Protein AF-A0A958U642-F1 (afdb_monomer)

Foldseek 3Di:
DVCVVVVVVVVVVPPDPDDQAEFDADPVVLGHAAAEAEPEEAEGAAEHEYEFRDPDPVRRARYEAYDPYDYHYHPPPHDYYYDHHYHYDDDDVPDDPPDDDDDDDPPDPD

Radius of gyration: 19.7 Å; Cα contacts (8 Å, |Δi|>4): 179; chains: 1; bounding box: 46×36×69 Å

Secondary structure (DSSP, 8-state):
-TTHHHHHHHHHTT-----SEEE--BTTTTB---EEEESSEEEESS-EEE----S-GGG--SEEEETT-EEEE-SS----EES--EEEPP--TT--TT------------

Solvent-accessible surface area (backbone atoms only — not comparable to full-atom values): 6834 Å² total; per-residue (Å²): 116,88,62,53,62,58,54,52,52,59,60,66,68,63,73,75,87,81,50,74,40,75,40,53,42,41,80,88,77,67,39,66,36,65,47,80,38,64,68,39,78,46,77,35,66,47,22,46,32,26,30,46,25,79,73,46,88,93,51,28,37,22,34,36,25,28,69,84,24,45,82,46,69,43,91,56,96,48,78,63,50,75,70,35,38,77,41,73,60,80,86,65,90,88,63,61,99,81,61,83,84,87,83,71,79,86,77,77,72,132

Structure (mmCIF, N/CA/C/O backbone):
data_AF-A0A958U642-F1
#
_entry.id   AF-A0A958U642-F1
#
loop_
_atom_site.grou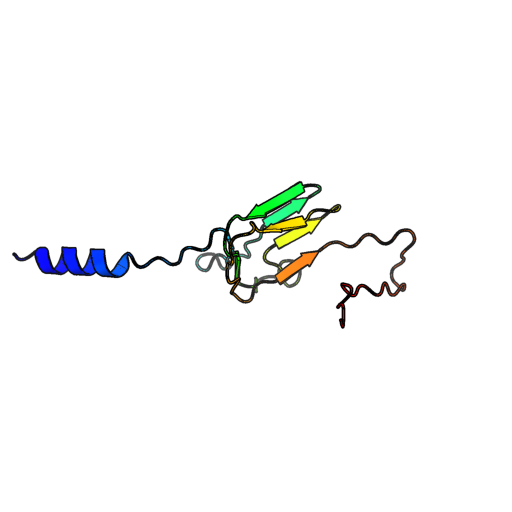p_PDB
_atom_site.id
_atom_site.type_symbol
_atom_site.label_atom_id
_atom_site.label_alt_id
_atom_site.label_comp_id
_atom_site.label_asym_id
_atom_site.label_entity_id
_atom_site.label_seq_id
_atom_site.pdbx_PDB_ins_code
_atom_site.Cartn_x
_atom_site.Cartn_y
_atom_site.Cartn_z
_atom_site.occupancy
_atom_site.B_iso_or_equiv
_atom_site.auth_seq_id
_atom_site.auth_comp_id
_atom_site.auth_asym_id
_atom_site.auth_atom_id
_atom_site.pdbx_PDB_model_num
ATOM 1 N N . MET A 1 1 ? 1.184 20.667 44.203 1.00 59.88 1 MET A N 1
ATOM 2 C CA . MET A 1 1 ? 0.413 21.236 43.069 1.00 59.88 1 MET A CA 1
ATOM 3 C C . MET A 1 1 ? 1.254 21.576 41.833 1.00 59.88 1 MET A C 1
ATOM 5 O O . MET A 1 1 ? 0.686 21.690 40.759 1.00 59.88 1 MET A O 1
ATOM 9 N N . LYS A 1 2 ? 2.589 21.697 41.928 1.00 65.50 2 LYS A N 1
ATOM 10 C CA . LYS A 1 2 ? 3.450 22.130 40.808 1.00 65.50 2 LYS A CA 1
ATOM 11 C C . LYS A 1 2 ? 3.453 21.185 39.589 1.00 65.50 2 LYS A C 1
ATOM 13 O O . LYS A 1 2 ? 3.607 21.646 38.469 1.00 65.50 2 LYS A O 1
ATOM 18 N N . ASN A 1 3 ? 3.187 19.895 39.802 1.00 78.94 3 ASN A N 1
ATOM 19 C CA . ASN A 1 3 ? 3.169 18.882 38.736 1.00 78.94 3 ASN A CA 1
ATOM 20 C C . ASN A 1 3 ? 1.752 18.584 38.215 1.00 78.94 3 ASN A C 1
ATOM 22 O O . ASN A 1 3 ? 1.595 17.791 37.294 1.00 78.94 3 ASN A O 1
ATOM 26 N N . LEU A 1 4 ? 0.720 19.204 38.801 1.00 83.94 4 LEU A N 1
ATOM 27 C CA . LEU A 1 4 ? -0.674 18.935 38.438 1.00 83.94 4 LEU A CA 1
ATOM 28 C C . LEU A 1 4 ? -0.993 19.473 37.037 1.00 83.94 4 LEU A C 1
ATOM 30 O O . LEU A 1 4 ? -1.674 18.813 36.263 1.00 83.94 4 LEU A O 1
ATOM 34 N N . LEU A 1 5 ? -0.434 20.638 36.696 1.00 82.31 5 LEU A N 1
ATOM 35 C CA . LEU A 1 5 ? -0.572 21.231 35.368 1.00 82.31 5 LEU A CA 1
ATOM 36 C C . LEU A 1 5 ? 0.105 20.367 34.294 1.00 82.31 5 LEU A C 1
ATOM 38 O O . LEU A 1 5 ? -0.476 20.133 33.242 1.00 82.31 5 LEU A O 1
ATOM 42 N N . LEU A 1 6 ? 1.298 19.836 34.587 1.00 81.81 6 LEU A N 1
ATOM 43 C CA . LEU A 1 6 ? 2.020 18.944 33.678 1.00 81.81 6 LEU A CA 1
ATOM 44 C C . LEU A 1 6 ? 1.242 17.642 33.430 1.00 81.81 6 LEU A C 1
ATOM 46 O O . LEU A 1 6 ? 1.142 17.204 32.290 1.00 81.81 6 LEU A O 1
ATOM 50 N N . LEU A 1 7 ? 0.634 17.077 34.478 1.00 82.25 7 LEU A N 1
ATOM 51 C CA . LEU A 1 7 ? -0.189 15.868 34.396 1.00 82.25 7 LEU A CA 1
ATOM 52 C C . LEU A 1 7 ? -1.462 16.069 33.552 1.00 82.25 7 LEU A C 1
ATOM 54 O O . LEU A 1 7 ? -1.844 15.185 32.786 1.00 82.25 7 LEU A O 1
ATOM 58 N N . LEU A 1 8 ? -2.110 17.233 33.664 1.00 80.31 8 LEU A N 1
ATOM 59 C CA . LEU A 1 8 ? -3.275 17.588 32.843 1.00 80.31 8 LEU A CA 1
ATOM 60 C C . LEU A 1 8 ? -2.903 17.766 31.367 1.00 80.31 8 LEU A C 1
ATOM 62 O O . LEU A 1 8 ? -3.634 17.320 30.487 1.00 80.31 8 LEU A O 1
ATOM 66 N N . ILE A 1 9 ? -1.748 18.378 31.101 1.00 77.38 9 ILE A N 1
ATOM 67 C CA . ILE A 1 9 ? -1.238 18.584 29.745 1.00 77.38 9 ILE A CA 1
ATOM 68 C C . ILE A 1 9 ? -0.932 17.236 29.076 1.00 77.38 9 ILE A C 1
ATOM 70 O O . ILE A 1 9 ? -1.332 17.027 27.935 1.00 77.38 9 ILE A O 1
ATOM 74 N N . THR A 1 10 ? -0.308 16.282 29.775 1.00 73.00 10 THR A N 1
ATOM 75 C CA . THR A 1 10 ? -0.044 14.948 29.205 1.00 73.00 10 THR A CA 1
ATOM 76 C C . THR A 1 10 ? -1.321 14.145 28.946 1.00 73.00 10 THR A C 1
ATOM 78 O O . THR A 1 10 ? -1.376 13.405 27.970 1.00 73.00 10 THR A O 1
ATOM 81 N N . PHE A 1 11 ? -2.367 14.317 29.764 1.00 69.56 11 PHE A N 1
ATOM 82 C CA . PHE A 1 11 ? -3.680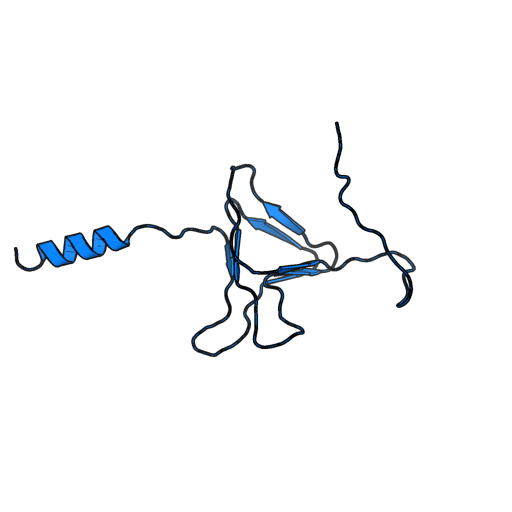 13.701 29.524 1.00 69.56 11 PHE A CA 1
ATOM 83 C C . PHE A 1 11 ? -4.413 14.306 28.314 1.00 69.56 11 PHE A C 1
ATOM 85 O O . PHE A 1 11 ? -5.122 13.592 27.611 1.00 69.56 11 PHE A O 1
ATOM 92 N N . ALA A 1 12 ? -4.223 15.599 28.031 1.00 67.81 12 ALA A N 1
ATOM 93 C CA . ALA A 1 12 ? -4.852 16.273 26.892 1.00 67.81 12 ALA A CA 1
ATOM 94 C C . ALA A 1 12 ? -4.260 15.858 25.526 1.00 67.81 12 ALA A C 1
ATOM 96 O O . ALA A 1 12 ? -4.975 15.863 24.523 1.00 67.81 12 ALA A O 1
ATOM 97 N N . TYR A 1 13 ? -2.987 15.442 25.480 1.00 60.41 13 TYR A N 1
ATOM 98 C CA . TYR A 1 13 ? -2.337 14.916 24.268 1.00 60.41 13 TYR A CA 1
ATOM 99 C C . TYR A 1 13 ? -2.652 13.439 23.976 1.00 60.41 13 TYR A C 1
ATOM 101 O O . TYR A 1 13 ? -2.215 12.919 22.954 1.00 60.41 13 TYR A O 1
ATOM 109 N N . ALA A 1 14 ? -3.434 12.759 24.821 1.00 58.50 14 ALA A N 1
ATOM 110 C CA . ALA A 1 14 ? -3.822 11.361 24.607 1.00 58.50 14 ALA A CA 1
ATOM 111 C C . ALA A 1 14 ? -4.892 11.169 23.507 1.00 58.50 14 ALA A C 1
ATOM 113 O O . ALA A 1 14 ? -5.337 10.048 23.257 1.00 58.50 14 ALA A O 1
ATOM 114 N N . ASN A 1 15 ? -5.306 12.240 22.822 1.00 54.25 15 ASN A N 1
ATOM 115 C CA . ASN A 1 15 ? -6.250 12.181 21.707 1.00 54.25 15 ASN A CA 1
ATOM 116 C C . ASN A 1 15 ? -5.573 11.642 20.427 1.00 54.25 15 ASN A C 1
ATOM 118 O O . ASN A 1 15 ? -5.266 12.375 19.497 1.00 54.25 15 ASN A O 1
ATOM 122 N N . SER A 1 16 ? -5.290 10.339 20.446 1.00 58.41 16 SER A N 1
ATOM 123 C CA . SER A 1 16 ? -5.795 9.338 19.499 1.00 58.41 16 SER A CA 1
ATOM 124 C C . SER A 1 16 ? -5.865 9.752 18.023 1.00 58.41 16 SER A C 1
ATOM 126 O O . SER A 1 16 ? -6.925 10.109 17.514 1.00 58.41 16 SER A O 1
ATOM 128 N N . LEU A 1 17 ? -4.754 9.585 17.307 1.00 55.66 17 LEU A N 1
ATOM 129 C CA . LEU A 1 17 ? -4.792 9.259 15.881 1.00 55.66 17 LEU A CA 1
ATOM 130 C C . LEU A 1 17 ? -4.634 7.741 15.774 1.00 55.66 17 LEU A C 1
ATOM 132 O O . LEU A 1 17 ? -3.517 7.229 15.731 1.00 55.66 17 LEU A O 1
ATOM 136 N N . HIS A 1 18 ? -5.749 7.018 15.822 1.00 65.19 18 HIS A N 1
ATOM 137 C CA . HIS A 1 18 ? -5.747 5.579 15.597 1.00 65.19 18 HIS A CA 1
ATOM 138 C C . HIS A 1 18 ? -6.254 5.321 14.191 1.00 65.19 18 HIS A C 1
ATOM 140 O O . HIS A 1 18 ? -7.441 5.474 13.941 1.00 65.19 18 HIS A O 1
ATOM 146 N N . ALA A 1 19 ? -5.325 4.950 13.314 1.00 64.62 19 ALA A N 1
ATOM 147 C CA . ALA A 1 19 ? -5.636 4.121 12.167 1.00 64.62 19 ALA A CA 1
ATOM 148 C C . ALA A 1 19 ? -5.238 2.688 12.513 1.00 64.62 19 ALA A C 1
ATOM 150 O O . ALA A 1 19 ? -4.166 2.476 13.093 1.00 64.62 19 ALA A O 1
ATOM 151 N N . GLN A 1 20 ? -6.067 1.702 12.164 1.00 83.56 20 GLN A N 1
ATOM 152 C CA . GLN A 1 20 ? -5.691 0.293 12.340 1.00 83.56 20 GLN A CA 1
ATOM 153 C C . GLN A 1 20 ? -4.508 -0.075 11.433 1.00 83.56 20 GLN A C 1
ATOM 155 O O . GLN A 1 20 ? -3.700 -0.930 11.797 1.00 83.56 20 GLN A O 1
ATOM 160 N N . LEU A 1 21 ? -4.376 0.601 10.285 1.00 93.12 21 LEU A N 1
ATOM 161 C CA . LEU A 1 21 ? -3.205 0.519 9.420 1.00 93.12 21 LEU A CA 1
ATOM 162 C C . LEU A 1 21 ? -2.705 1.917 9.033 1.00 93.12 21 LEU A C 1
ATOM 164 O O . LEU A 1 21 ? -3.402 2.654 8.338 1.00 93.12 21 LEU A O 1
ATOM 168 N N . TYR A 1 22 ? -1.470 2.246 9.424 1.00 94.50 22 TYR A N 1
ATOM 169 C CA . TYR A 1 22 ? -0.782 3.474 9.020 1.00 94.50 22 TYR A CA 1
ATOM 170 C C . TYR A 1 22 ? 0.555 3.170 8.340 1.00 94.50 22 TYR A C 1
ATOM 172 O O . TYR A 1 22 ? 1.401 2.485 8.916 1.00 94.50 22 TYR A O 1
ATOM 180 N N . VAL A 1 23 ? 0.763 3.699 7.131 1.00 95.44 23 VAL A N 1
ATOM 181 C CA . VAL A 1 23 ? 2.028 3.560 6.388 1.00 95.44 23 VAL A CA 1
ATOM 182 C C . VAL A 1 23 ? 2.490 4.933 5.921 1.00 95.44 23 VAL A C 1
ATOM 184 O O . VAL A 1 23 ? 1.769 5.621 5.202 1.00 95.44 23 VAL A O 1
ATOM 187 N N . THR A 1 24 ? 3.706 5.322 6.303 1.00 95.31 24 THR A N 1
ATOM 188 C CA . THR A 1 24 ? 4.306 6.606 5.922 1.00 95.31 24 THR A CA 1
ATOM 189 C C . THR A 1 24 ? 5.793 6.461 5.606 1.00 95.31 24 THR A C 1
ATOM 191 O O . THR A 1 24 ? 6.464 5.650 6.258 1.00 95.31 24 THR A O 1
ATOM 194 N N . PRO A 1 25 ? 6.342 7.262 4.670 1.00 95.94 25 PRO A N 1
ATOM 195 C CA . PRO A 1 25 ? 7.782 7.342 4.459 1.00 95.94 25 PRO A CA 1
ATOM 196 C C . PRO A 1 25 ? 8.508 7.688 5.760 1.00 95.94 25 PRO A C 1
ATOM 198 O O . PRO A 1 25 ? 7.982 8.411 6.616 1.00 95.94 25 PRO A O 1
ATOM 201 N N . ASN A 1 26 ? 9.733 7.194 5.908 1.00 92.88 26 ASN A N 1
ATOM 202 C CA . ASN A 1 26 ? 10.563 7.534 7.050 1.00 92.88 26 ASN A CA 1
ATOM 203 C C . ASN A 1 26 ? 11.110 8.957 6.881 1.00 92.88 26 ASN A C 1
ATOM 205 O O . ASN A 1 26 ? 12.047 9.192 6.116 1.00 92.88 26 ASN A O 1
ATOM 209 N N . ALA A 1 27 ? 10.537 9.900 7.629 1.00 88.62 27 ALA A N 1
ATOM 210 C CA . ALA A 1 27 ? 10.929 11.306 7.582 1.00 88.62 27 ALA A CA 1
ATOM 211 C C . ALA A 1 27 ? 12.376 11.556 8.049 1.00 88.62 27 ALA A C 1
ATOM 213 O O . ALA A 1 27 ? 12.999 12.522 7.619 1.00 88.62 27 ALA A O 1
ATOM 214 N N . THR A 1 28 ? 12.928 10.694 8.907 1.00 91.50 28 THR A N 1
ATOM 215 C CA . THR A 1 28 ? 14.277 10.866 9.467 1.00 91.50 28 THR A CA 1
ATOM 216 C C . THR A 1 28 ? 15.352 10.450 8.474 1.00 91.50 28 THR A C 1
ATOM 218 O O . THR A 1 28 ? 16.359 11.136 8.324 1.00 91.50 28 THR A O 1
ATOM 221 N N . THR A 1 29 ? 15.154 9.319 7.797 1.00 92.31 29 THR A N 1
ATOM 222 C CA . THR A 1 29 ? 16.127 8.786 6.834 1.00 92.31 29 THR A CA 1
ATOM 223 C C . THR A 1 29 ? 15.814 9.173 5.393 1.00 92.31 29 THR A C 1
ATOM 225 O O . THR A 1 29 ? 16.607 8.856 4.514 1.00 92.31 29 THR A O 1
ATOM 228 N N . SER A 1 30 ? 14.692 9.864 5.144 1.00 88.88 30 SER A N 1
ATOM 229 C CA . SER A 1 30 ? 14.188 10.170 3.796 1.00 88.88 30 SER A CA 1
ATOM 230 C C . SER A 1 30 ? 14.133 8.916 2.921 1.00 88.88 30 SER A C 1
ATOM 232 O O . SER A 1 30 ? 14.609 8.898 1.791 1.00 88.88 30 SER A O 1
ATOM 234 N N . THR A 1 31 ? 13.599 7.833 3.489 1.00 95.44 31 THR A N 1
ATOM 235 C CA . THR A 1 31 ? 13.428 6.559 2.780 1.00 95.44 31 THR A CA 1
ATOM 236 C C . THR A 1 31 ? 11.956 6.225 2.639 1.00 95.44 31 THR A C 1
ATOM 238 O O . THR A 1 31 ? 11.134 6.573 3.491 1.00 95.44 31 THR A O 1
ATOM 241 N N . ASP A 1 32 ? 11.632 5.561 1.536 1.00 96.06 32 ASP A N 1
ATOM 242 C CA . ASP A 1 32 ? 10.287 5.075 1.279 1.00 96.06 32 ASP A CA 1
ATOM 243 C C . ASP A 1 32 ? 9.947 3.907 2.213 1.00 96.06 32 ASP A C 1
ATOM 245 O O . ASP A 1 32 ? 10.796 3.069 2.523 1.00 96.06 32 ASP A O 1
ATOM 249 N N . SER A 1 33 ? 8.684 3.840 2.625 1.00 96.31 33 SER A N 1
ATOM 250 C CA . SER A 1 33 ? 8.132 2.742 3.420 1.00 96.31 33 SER A CA 1
ATOM 251 C C . SER A 1 33 ? 6.888 2.211 2.728 1.00 96.31 33 SER A C 1
ATOM 253 O O . SER A 1 33 ? 6.011 2.982 2.335 1.00 96.31 33 SER A O 1
ATOM 255 N N . TYR A 1 34 ? 6.774 0.897 2.596 1.00 96.94 34 TYR A N 1
ATOM 256 C CA . TYR A 1 34 ? 5.621 0.273 1.959 1.00 96.94 34 TYR A CA 1
ATOM 257 C C . TYR A 1 34 ? 5.405 -1.148 2.467 1.00 96.94 34 TYR A C 1
ATOM 259 O O . TYR A 1 34 ? 6.322 -1.795 2.974 1.00 96.94 34 TYR A O 1
ATOM 267 N N . ILE A 1 35 ? 4.182 -1.641 2.299 1.00 97.56 35 ILE A N 1
ATOM 268 C CA . ILE A 1 35 ? 3.829 -3.040 2.538 1.00 97.56 35 ILE A CA 1
ATOM 269 C C . ILE A 1 35 ? 3.816 -3.762 1.197 1.00 97.56 35 ILE A C 1
ATOM 271 O O . ILE A 1 35 ? 3.206 -3.291 0.240 1.00 97.56 35 ILE A O 1
ATOM 275 N N . TYR A 1 36 ? 4.474 -4.913 1.130 1.00 97.31 36 TYR A N 1
ATOM 276 C CA . TYR A 1 36 ? 4.441 -5.790 -0.033 1.00 97.31 36 TYR A CA 1
ATOM 277 C C . TYR A 1 36 ? 3.711 -7.078 0.338 1.00 97.31 36 TYR A C 1
ATOM 279 O O . TYR A 1 36 ? 4.187 -7.851 1.168 1.00 97.31 36 TYR A O 1
ATOM 287 N N . VAL A 1 37 ? 2.545 -7.284 -0.263 1.00 97.62 37 VAL A N 1
ATOM 288 C CA . VAL A 1 37 ? 1.692 -8.457 -0.077 1.00 97.62 37 VAL A CA 1
ATOM 289 C C . VAL A 1 37 ? 1.765 -9.284 -1.351 1.00 97.62 37 VAL A C 1
ATOM 291 O O . VAL A 1 37 ? 1.614 -8.753 -2.453 1.00 97.62 37 VAL A O 1
ATOM 294 N N . ASN A 1 38 ? 2.037 -10.573 -1.205 1.00 96.62 38 ASN A N 1
ATOM 295 C CA . ASN A 1 38 ? 2.216 -11.492 -2.318 1.00 96.62 38 ASN A CA 1
ATOM 296 C C . ASN A 1 38 ? 1.495 -12.797 -2.007 1.00 96.62 38 ASN A C 1
ATOM 298 O O . ASN A 1 38 ? 1.820 -13.407 -0.991 1.00 96.62 38 ASN A O 1
ATOM 302 N N . ASP A 1 39 ? 0.553 -13.190 -2.869 1.00 96.19 39 ASP A N 1
ATOM 303 C CA . ASP A 1 39 ? -0.278 -14.389 -2.721 1.00 96.19 39 ASP A CA 1
ATOM 304 C C . ASP A 1 39 ? -0.917 -14.502 -1.327 1.00 96.19 39 ASP A C 1
ATOM 306 O O . ASP A 1 39 ? -0.946 -15.566 -0.714 1.00 96.19 39 ASP A O 1
ATOM 310 N N . GLN A 1 40 ? -1.343 -13.367 -0.756 1.00 96.38 40 GLN A N 1
ATOM 311 C CA . GLN A 1 40 ? -1.897 -13.291 0.597 1.00 96.38 40 GLN A CA 1
ATOM 312 C C . GLN A 1 40 ? -2.986 -12.217 0.712 1.00 96.38 40 GLN A C 1
ATOM 314 O O . GLN A 1 40 ? -3.053 -11.256 -0.057 1.00 96.38 40 GLN A O 1
ATOM 319 N N . LEU A 1 41 ? -3.823 -12.360 1.739 1.00 95.06 41 LEU A N 1
ATOM 320 C CA . LEU A 1 41 ? -4.822 -11.365 2.115 1.00 95.06 41 LEU A CA 1
ATOM 321 C C . LEU A 1 41 ? -4.267 -10.451 3.210 1.00 95.06 41 LEU A C 1
ATOM 323 O O . LEU A 1 41 ? -3.859 -10.915 4.274 1.00 95.06 41 LEU A O 1
ATOM 327 N N . LEU A 1 42 ? -4.301 -9.142 2.968 1.00 95.19 42 LEU A N 1
ATOM 328 C CA . LEU A 1 42 ? -4.080 -8.127 3.990 1.00 95.19 42 LEU A CA 1
ATOM 329 C C . LEU A 1 42 ? -5.435 -7.722 4.567 1.00 95.19 42 LEU A C 1
ATOM 331 O O . LEU A 1 42 ? -6.234 -7.082 3.889 1.00 95.19 42 LEU A O 1
ATOM 335 N N . PHE A 1 43 ? -5.696 -8.097 5.816 1.00 94.00 43 PHE A N 1
ATOM 336 C CA . PHE A 1 43 ? -6.937 -7.756 6.506 1.00 94.00 43 PHE A CA 1
ATOM 337 C C . PHE A 1 43 ? -6.730 -6.600 7.489 1.00 94.00 43 PHE A C 1
ATOM 339 O O . PHE A 1 43 ? -5.796 -6.627 8.294 1.00 94.00 43 PHE A O 1
ATOM 346 N N . VAL A 1 44 ? -7.613 -5.600 7.443 1.00 92.56 44 VAL A N 1
ATOM 347 C CA . VAL A 1 44 ? -7.603 -4.442 8.347 1.00 92.56 44 VAL A CA 1
ATOM 348 C C . VAL A 1 44 ? -9.000 -4.243 8.930 1.00 92.56 44 VAL A C 1
ATOM 350 O O . VAL A 1 44 ? -9.966 -4.062 8.201 1.00 92.56 44 VAL A O 1
ATOM 353 N N . GLU A 1 45 ? -9.121 -4.255 10.255 1.00 89.38 45 GLU A N 1
ATOM 354 C CA . GLU A 1 45 ? -10.430 -4.177 10.923 1.00 89.38 45 GLU A CA 1
ATOM 355 C C . GLU A 1 45 ? -11.084 -2.782 10.852 1.00 89.38 45 GLU A C 1
ATOM 357 O O . GLU A 1 45 ? -12.308 -2.685 10.830 1.00 89.38 45 GLU A O 1
ATOM 362 N N . GLN A 1 46 ? -10.288 -1.707 10.845 1.00 88.56 46 GLN A N 1
ATOM 363 C CA . GLN A 1 46 ? -10.771 -0.316 10.830 1.00 88.56 46 GLN A CA 1
ATOM 364 C C . GLN A 1 46 ? -10.156 0.461 9.653 1.00 88.56 46 GLN A C 1
ATOM 366 O O . GLN A 1 46 ? -9.947 -0.090 8.570 1.00 88.56 46 GLN A O 1
ATOM 371 N N . ASP A 1 47 ? -9.876 1.748 9.846 1.00 90.00 47 ASP A N 1
ATOM 372 C CA . ASP A 1 47 ? -9.412 2.648 8.807 1.00 90.00 47 ASP A CA 1
ATOM 373 C C . ASP A 1 47 ? -7.960 2.387 8.400 1.00 90.00 47 ASP A C 1
ATOM 375 O O . ASP A 1 47 ? -7.101 1.932 9.168 1.00 90.00 47 ASP A O 1
ATOM 379 N N . VAL A 1 48 ? -7.716 2.714 7.136 1.00 93.06 48 VAL A N 1
ATOM 380 C CA . VAL A 1 48 ? -6.415 2.696 6.490 1.00 93.06 48 VAL A CA 1
ATOM 381 C C . VAL A 1 48 ? -6.007 4.144 6.222 1.00 93.06 48 VAL A C 1
ATOM 383 O O . VAL A 1 48 ? -6.739 4.897 5.575 1.00 93.06 48 VAL A O 1
ATOM 386 N N . ASN A 1 49 ? -4.826 4.527 6.703 1.00 94.00 49 ASN A N 1
ATOM 387 C CA . ASN A 1 49 ? -4.231 5.838 6.473 1.00 94.00 49 ASN A CA 1
ATOM 388 C C . ASN A 1 49 ? -2.847 5.675 5.836 1.00 94.00 49 ASN A C 1
ATOM 390 O O . ASN A 1 49 ? -1.932 5.100 6.424 1.00 94.00 49 ASN A O 1
ATOM 394 N N . LEU A 1 50 ? -2.690 6.157 4.608 1.00 95.81 50 LEU A N 1
ATOM 395 C CA . LEU A 1 50 ? -1.470 5.956 3.831 1.00 95.81 50 LEU A CA 1
ATOM 396 C C . LEU A 1 50 ? -0.894 7.297 3.402 1.00 95.81 50 LEU A C 1
ATOM 398 O O . LEU A 1 50 ? -1.615 8.176 2.937 1.00 95.81 50 LEU A O 1
ATOM 402 N N . VAL A 1 51 ? 0.423 7.437 3.476 1.00 95.88 51 VAL A N 1
ATOM 403 C CA . VAL A 1 51 ? 1.147 8.592 2.944 1.00 95.88 51 VAL A CA 1
ATOM 404 C C . VAL A 1 51 ? 1.960 8.142 1.741 1.00 95.88 51 VAL A C 1
ATOM 406 O O . VAL A 1 51 ? 2.617 7.098 1.770 1.00 95.88 51 VAL A O 1
ATOM 409 N N . GLN A 1 52 ? 1.884 8.918 0.661 1.00 95.00 52 GLN A N 1
ATOM 410 C CA . GLN A 1 52 ? 2.6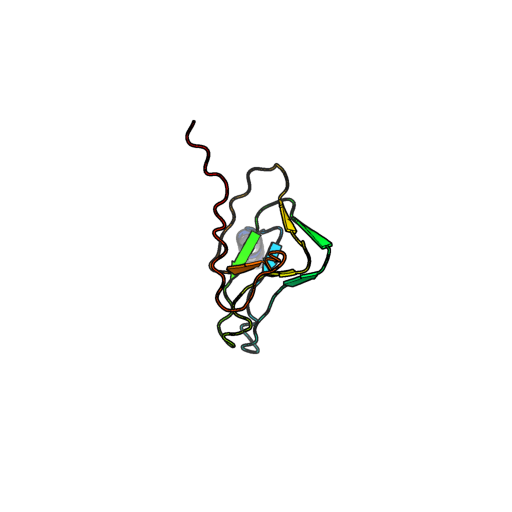04 8.610 -0.568 1.00 95.00 52 GLN A CA 1
ATOM 411 C C . GLN A 1 52 ? 4.118 8.652 -0.344 1.00 95.00 52 GLN A C 1
ATOM 413 O O . GLN A 1 52 ? 4.641 9.590 0.258 1.00 95.00 52 GLN A O 1
ATOM 418 N N . ASN A 1 53 ? 4.819 7.675 -0.911 1.00 96.38 53 ASN A N 1
ATOM 419 C CA . ASN A 1 53 ? 6.268 7.707 -1.047 1.00 96.38 53 ASN A CA 1
ATOM 420 C C . ASN A 1 53 ? 6.691 8.730 -2.112 1.00 96.38 53 ASN A C 1
ATOM 422 O O . ASN A 1 53 ? 5.984 8.960 -3.106 1.00 96.38 53 ASN A O 1
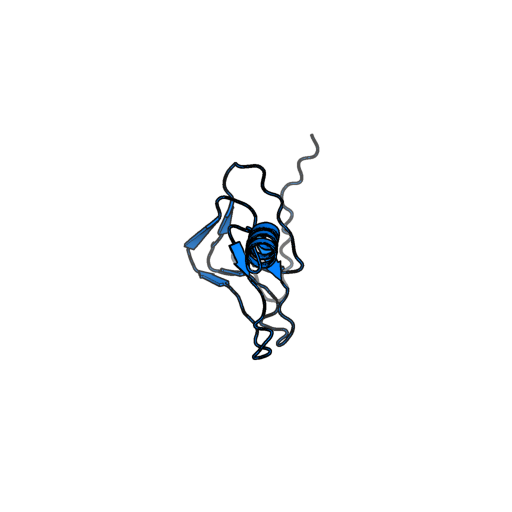ATOM 426 N N . THR A 1 54 ? 7.832 9.377 -1.878 1.00 93.56 54 THR A N 1
ATOM 427 C CA . THR A 1 54 ? 8.323 10.489 -2.708 1.00 93.56 54 THR A CA 1
ATOM 428 C C . THR A 1 54 ? 9.789 10.358 -3.101 1.00 93.56 54 THR A C 1
ATOM 430 O O . THR A 1 54 ? 10.250 11.193 -3.875 1.00 93.56 54 THR A O 1
ATOM 433 N N . ASN A 1 55 ? 10.524 9.365 -2.589 1.00 92.69 55 ASN A N 1
ATOM 434 C CA . ASN A 1 55 ? 11.964 9.279 -2.827 1.00 92.69 55 ASN A CA 1
ATOM 435 C C . ASN A 1 55 ? 12.295 8.575 -4.152 1.00 92.69 55 ASN A C 1
ATOM 437 O O . ASN A 1 55 ? 13.177 9.046 -4.867 1.00 92.69 55 ASN A O 1
ATOM 441 N N . ASP A 1 56 ? 11.577 7.508 -4.523 1.00 92.31 56 ASP A N 1
ATOM 442 C CA . ASP A 1 56 ? 11.761 6.813 -5.807 1.00 92.31 56 ASP A CA 1
ATOM 443 C C . ASP A 1 56 ? 10.418 6.592 -6.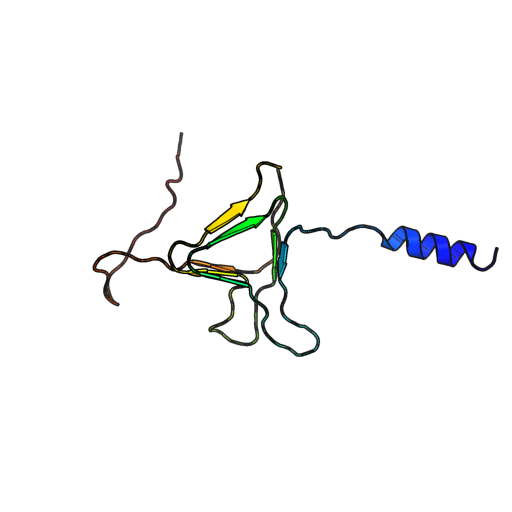535 1.00 92.31 56 ASP A C 1
ATOM 445 O O . ASP A 1 56 ? 9.389 6.243 -5.950 1.00 92.31 56 ASP A O 1
ATOM 449 N N . ILE A 1 57 ? 10.427 6.830 -7.853 1.00 89.31 57 ILE A N 1
ATOM 450 C CA . ILE A 1 57 ? 9.273 6.669 -8.746 1.00 89.31 57 ILE A CA 1
ATOM 451 C C . ILE A 1 57 ? 8.732 5.232 -8.739 1.00 89.31 57 ILE A C 1
ATOM 453 O O . ILE A 1 57 ? 7.522 5.034 -8.857 1.00 89.31 57 ILE A O 1
ATOM 457 N N . ASN A 1 58 ? 9.606 4.242 -8.555 1.00 89.88 58 ASN A N 1
ATOM 458 C CA . ASN A 1 58 ? 9.263 2.823 -8.572 1.00 89.88 58 ASN A CA 1
ATOM 459 C C . ASN A 1 58 ? 8.656 2.343 -7.247 1.00 89.88 58 ASN A C 1
ATOM 461 O O . ASN A 1 58 ? 8.037 1.281 -7.214 1.00 89.88 58 ASN A O 1
ATOM 465 N N . THR A 1 59 ? 8.811 3.120 -6.169 1.00 94.25 59 THR A N 1
ATOM 466 C CA . THR A 1 59 ? 8.330 2.785 -4.820 1.00 94.25 59 THR A CA 1
ATOM 467 C C . THR A 1 59 ? 7.245 3.734 -4.302 1.00 94.25 59 THR A C 1
ATOM 469 O O . THR A 1 59 ? 6.915 3.704 -3.119 1.00 94.25 59 THR A O 1
ATOM 472 N N . ARG A 1 60 ? 6.592 4.509 -5.183 1.00 94.69 60 ARG A N 1
ATOM 473 C CA . ARG A 1 60 ? 5.567 5.514 -4.822 1.00 94.69 60 ARG A CA 1
ATOM 474 C C . ARG A 1 60 ? 4.341 4.988 -4.075 1.00 94.69 60 ARG A C 1
ATOM 476 O O . ARG A 1 60 ? 3.755 5.737 -3.290 1.00 94.69 60 ARG A O 1
ATOM 483 N N . ALA A 1 61 ? 3.922 3.750 -4.329 1.00 96.00 61 ALA A N 1
ATOM 484 C CA . ALA A 1 61 ? 2.780 3.164 -3.635 1.00 96.00 61 ALA A CA 1
ATOM 485 C C . ALA A 1 61 ? 3.131 2.783 -2.193 1.00 96.00 61 ALA A C 1
ATOM 487 O O . ALA A 1 61 ? 4.257 2.389 -1.891 1.00 96.00 61 ALA A O 1
ATOM 488 N N . SER A 1 62 ? 2.146 2.909 -1.309 1.00 97.06 62 SER A N 1
ATOM 489 C CA . SER A 1 62 ? 2.255 2.584 0.115 1.00 97.06 62 SER A CA 1
ATOM 490 C C . SER A 1 62 ? 1.942 1.104 0.370 1.00 97.06 62 SER A C 1
ATOM 492 O O . SER A 1 62 ? 2.398 0.536 1.361 1.00 97.06 62 SER A O 1
ATOM 494 N N . ILE A 1 63 ? 1.186 0.466 -0.533 1.00 97.44 63 ILE A N 1
ATOM 495 C CA . ILE A 1 63 ? 0.889 -0.971 -0.514 1.00 97.44 63 ILE A CA 1
ATOM 496 C C . ILE A 1 63 ? 1.033 -1.534 -1.932 1.00 97.44 63 ILE A C 1
ATOM 498 O O . ILE A 1 63 ? 0.485 -0.975 -2.882 1.00 97.44 63 ILE A O 1
ATOM 502 N N . TYR A 1 64 ? 1.729 -2.659 -2.064 1.00 97.12 64 TYR A N 1
ATOM 503 C CA . TYR A 1 64 ? 1.827 -3.456 -3.285 1.00 97.12 64 TYR A CA 1
ATOM 504 C C . TYR A 1 64 ? 1.111 -4.784 -3.074 1.00 97.12 64 TYR A C 1
ATOM 506 O O . TYR A 1 64 ? 1.454 -5.524 -2.158 1.00 97.12 64 TYR A O 1
ATOM 514 N N . LEU A 1 65 ? 0.139 -5.086 -3.927 1.00 96.50 65 LEU A N 1
ATOM 515 C CA . LEU A 1 65 ? -0.643 -6.316 -3.920 1.00 96.50 65 LEU A CA 1
ATOM 516 C C . LEU A 1 65 ? -0.270 -7.129 -5.163 1.00 96.50 65 LEU A C 1
ATOM 518 O O . LEU A 1 65 ? -0.519 -6.687 -6.286 1.00 96.50 65 LEU A O 1
ATOM 522 N N . ARG A 1 66 ? 0.388 -8.275 -4.970 1.00 95.44 66 ARG A N 1
ATOM 523 C CA . ARG A 1 66 ? 0.927 -9.136 -6.037 1.00 95.44 66 ARG A CA 1
ATOM 524 C C . ARG A 1 66 ? 0.324 -10.529 -5.995 1.00 95.44 66 ARG A C 1
ATOM 526 O O . ARG A 1 66 ? -0.035 -10.991 -4.916 1.00 95.44 66 ARG A O 1
ATOM 533 N N . ASN A 1 67 ? 0.250 -11.185 -7.151 1.00 92.69 67 ASN A N 1
ATOM 534 C CA . ASN A 1 67 ? -0.279 -12.544 -7.302 1.00 92.69 67 ASN A CA 1
ATOM 535 C C . ASN A 1 67 ? -1.626 -12.710 -6.578 1.00 92.69 67 ASN A C 1
ATOM 537 O O . ASN A 1 67 ? -1.698 -13.347 -5.537 1.00 92.69 67 ASN A O 1
ATOM 541 N N . ASP A 1 68 ? -2.658 -12.024 -7.072 1.00 90.75 68 ASP A N 1
ATOM 542 C CA . ASP A 1 68 ? -4.029 -12.068 -6.536 1.00 90.75 68 ASP A CA 1
ATOM 543 C C . ASP A 1 68 ? -4.203 -11.619 -5.072 1.00 90.75 68 ASP A C 1
ATOM 545 O O . ASP A 1 68 ? -5.271 -11.795 -4.483 1.00 90.75 68 ASP A O 1
ATOM 549 N N . SER A 1 69 ? -3.193 -10.965 -4.486 1.00 95.00 69 SER A N 1
ATOM 550 C CA . SER A 1 69 ? -3.313 -10.369 -3.153 1.00 95.00 69 SER A CA 1
ATOM 551 C C . SER A 1 69 ? -4.391 -9.291 -3.099 1.00 95.00 69 SER A C 1
ATOM 553 O O . SER A 1 69 ? -4.588 -8.524 -4.043 1.00 95.00 69 SER A O 1
ATOM 555 N N . GLN A 1 70 ? -5.037 -9.173 -1.939 1.00 92.38 70 GLN A N 1
ATOM 556 C CA . GLN A 1 70 ? -6.108 -8.204 -1.714 1.00 92.38 70 GLN A CA 1
ATOM 557 C C . GLN A 1 70 ? -5.943 -7.497 -0.372 1.00 92.38 70 GLN A C 1
ATOM 559 O O . GLN A 1 70 ? -5.443 -8.076 0.593 1.00 92.38 70 GLN A O 1
ATOM 564 N N . LEU A 1 71 ? -6.405 -6.248 -0.316 1.00 93.12 71 LEU A N 1
ATOM 565 C CA . LEU A 1 71 ? -6.698 -5.550 0.931 1.00 93.12 71 LEU A CA 1
ATOM 566 C C . LEU A 1 71 ? -8.193 -5.714 1.220 1.00 93.12 71 LEU A C 1
ATOM 568 O O . LEU A 1 71 ? -9.020 -5.276 0.423 1.00 93.12 71 LEU A O 1
ATOM 572 N N . ILE A 1 72 ? -8.528 -6.324 2.353 1.00 92.69 72 ILE A N 1
ATOM 573 C CA . ILE A 1 72 ? -9.905 -6.508 2.819 1.00 92.69 72 ILE A CA 1
ATOM 574 C C . ILE A 1 72 ? -10.087 -5.713 4.108 1.00 92.69 72 ILE A C 1
ATOM 576 O O . ILE A 1 72 ? -9.279 -5.832 5.031 1.00 92.69 72 ILE A O 1
ATOM 580 N N . GLN A 1 73 ? -11.158 -4.922 4.175 1.00 91.12 73 GLN A N 1
ATOM 581 C CA . GLN A 1 73 ? -11.531 -4.197 5.386 1.00 91.12 73 GLN A CA 1
ATOM 582 C C . GLN A 1 73 ? -12.719 -4.843 6.099 1.00 91.12 73 GLN A C 1
ATOM 584 O O . GLN A 1 73 ? -13.607 -5.412 5.459 1.00 91.12 73 GLN A O 1
ATOM 589 N N . GLY A 1 74 ? -12.710 -4.764 7.432 1.00 87.38 74 GLY A N 1
ATOM 590 C CA . GLY A 1 74 ? -13.822 -5.177 8.284 1.00 87.38 74 GLY A CA 1
ATOM 591 C C . GLY A 1 74 ? -15.115 -4.408 7.980 1.00 87.38 74 GLY A C 1
ATOM 592 O O . GLY A 1 74 ? -15.117 -3.371 7.322 1.00 87.38 74 GLY A O 1
ATOM 593 N N . ALA A 1 75 ? -16.245 -4.919 8.473 1.00 79.94 75 ALA A N 1
ATOM 594 C CA . ALA A 1 75 ? -17.574 -4.365 8.183 1.00 79.94 75 ALA A CA 1
ATOM 595 C C . ALA A 1 75 ? -17.895 -3.059 8.937 1.00 79.94 75 ALA A C 1
ATOM 597 O O . ALA A 1 75 ? -18.952 -2.460 8.722 1.00 79.94 75 ALA A O 1
ATOM 598 N N . THR A 1 76 ? -17.022 -2.629 9.849 1.00 78.44 76 THR A N 1
ATOM 599 C CA . THR A 1 76 ? -17.219 -1.390 10.603 1.00 78.44 76 THR A CA 1
ATOM 600 C C . THR A 1 76 ? -17.051 -0.198 9.663 1.00 78.44 76 THR A C 1
ATOM 602 O O . THR A 1 76 ? -16.097 -0.145 8.895 1.00 78.44 76 THR A O 1
ATOM 605 N N . ALA A 1 77 ? -17.965 0.775 9.716 1.00 64.44 77 ALA A N 1
ATOM 606 C CA . ALA A 1 77 ? -17.848 1.995 8.922 1.00 64.44 77 ALA A CA 1
ATOM 607 C C . ALA A 1 77 ? -16.605 2.794 9.356 1.00 64.44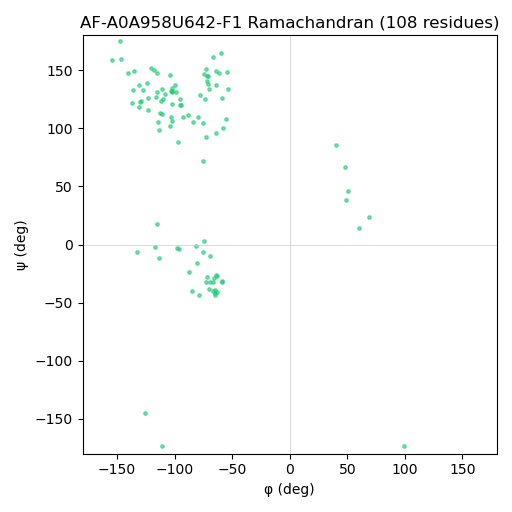 77 ALA A C 1
ATOM 609 O O . ALA A 1 77 ? -16.650 3.545 10.329 1.00 64.44 77 ALA A O 1
ATOM 610 N N . SER A 1 78 ? -15.497 2.612 8.639 1.00 76.88 78 SER A N 1
ATOM 611 C CA . SER A 1 78 ? -14.217 3.268 8.894 1.00 76.88 78 SER A CA 1
ATOM 612 C C . SER A 1 78 ? -13.823 4.173 7.727 1.00 76.88 78 SER A C 1
ATOM 614 O O . SER A 1 78 ? -13.787 3.741 6.574 1.00 76.88 78 SER A O 1
ATOM 616 N N . SER A 1 79 ? -13.518 5.437 8.023 1.00 86.69 79 SER A N 1
ATOM 617 C CA . SER A 1 79 ? -13.135 6.430 7.014 1.00 86.69 79 SER A CA 1
ATOM 618 C C . SER A 1 79 ? -11.646 6.335 6.691 1.00 86.69 79 SER A C 1
ATOM 620 O O . SER A 1 79 ? -10.815 6.803 7.465 1.00 86.69 79 SER A O 1
ATOM 622 N N . ASN A 1 80 ? -11.308 5.780 5.529 1.00 90.25 80 ASN A N 1
ATOM 623 C CA . ASN A 1 80 ? -9.932 5.792 5.025 1.00 90.25 80 ASN A CA 1
ATOM 624 C C . ASN A 1 80 ? -9.454 7.223 4.742 1.00 90.25 80 ASN A C 1
ATOM 626 O O . ASN A 1 80 ? -10.244 8.097 4.375 1.00 90.25 80 ASN A O 1
ATOM 630 N N . SER A 1 81 ? -8.152 7.462 4.887 1.00 92.56 81 SER A N 1
ATOM 631 C CA . SER A 1 81 ? -7.556 8.788 4.705 1.00 92.56 81 SER A CA 1
ATOM 632 C C . SER A 1 81 ? -6.135 8.728 4.138 1.00 92.56 81 SER A C 1
ATOM 634 O O . SER A 1 81 ? -5.556 7.658 3.944 1.00 92.56 81 SER A O 1
ATOM 636 N N . GLY A 1 82 ? -5.573 9.903 3.856 1.00 93.81 82 GLY A N 1
ATOM 637 C CA . GLY A 1 82 ? -4.197 10.050 3.393 1.00 93.81 82 GLY A CA 1
ATOM 638 C C . GLY A 1 82 ? -4.060 10.234 1.880 1.00 93.81 82 GLY A C 1
ATOM 639 O O . GLY A 1 82 ? -5.032 10.438 1.157 1.00 93.81 82 GLY A O 1
ATOM 640 N N . THR A 1 83 ? -2.811 10.237 1.421 1.00 95.38 83 THR A N 1
ATOM 641 C CA . THR A 1 83 ? -2.403 10.510 0.029 1.00 95.38 83 THR A CA 1
ATOM 642 C C . THR A 1 83 ? -1.727 9.316 -0.642 1.00 95.38 83 THR A C 1
ATOM 644 O O . THR A 1 83 ? -1.319 9.405 -1.799 1.00 95.38 83 THR A O 1
ATOM 647 N N . GLY A 1 84 ? -1.553 8.218 0.093 1.00 94.56 84 GLY A N 1
ATOM 648 C CA . GLY A 1 84 ? -0.873 7.024 -0.378 1.00 94.56 84 GLY A CA 1
ATOM 649 C C . GLY A 1 84 ? -1.618 6.305 -1.494 1.00 94.56 84 GLY A C 1
ATOM 650 O O . GLY A 1 84 ? -2.813 6.496 -1.715 1.00 94.56 84 GLY A O 1
ATOM 651 N N . LEU A 1 85 ? -0.880 5.460 -2.208 1.00 94.19 85 LEU A N 1
ATOM 652 C CA . LEU A 1 85 ? -1.384 4.726 -3.366 1.00 94.19 85 LEU A CA 1
ATOM 653 C C . LEU A 1 85 ? -1.327 3.221 -3.106 1.00 94.19 85 LEU A C 1
ATOM 655 O O . LEU A 1 85 ? -0.433 2.740 -2.405 1.00 94.19 85 LEU A O 1
ATOM 659 N N . LEU A 1 86 ? -2.249 2.483 -3.721 1.00 94.31 86 LEU A N 1
ATOM 660 C CA . LEU A 1 86 ? -2.188 1.030 -3.826 1.00 94.31 86 LEU A CA 1
ATOM 661 C C . LEU A 1 86 ? -1.720 0.661 -5.235 1.00 94.31 86 LEU A C 1
ATOM 663 O O . LEU A 1 86 ? -2.250 1.163 -6.223 1.00 94.31 86 LEU A O 1
ATOM 667 N N . SER A 1 87 ? -0.737 -0.227 -5.325 1.00 94.44 87 SER A N 1
ATOM 668 C CA . SER A 1 87 ? -0.304 -0.846 -6.574 1.00 94.44 87 SER A CA 1
ATOM 669 C C . SER A 1 87 ? -0.852 -2.265 -6.620 1.00 94.44 87 SER A C 1
ATOM 671 O O . SER A 1 87 ? -0.410 -3.125 -5.860 1.00 94.44 87 SER A O 1
ATOM 673 N N . VAL A 1 88 ? -1.822 -2.503 -7.499 1.00 91.56 88 VAL A N 1
ATOM 674 C CA . VAL A 1 88 ? -2.428 -3.821 -7.710 1.00 91.56 88 VAL A CA 1
ATOM 675 C C . VAL A 1 88 ? -1.843 -4.412 -8.980 1.00 91.56 88 VAL A C 1
ATOM 677 O O . VAL A 1 88 ? -1.948 -3.811 -10.047 1.00 91.56 88 VAL A O 1
ATOM 680 N N . GLN A 1 89 ? -1.204 -5.572 -8.869 1.00 88.00 89 GLN A N 1
ATOM 681 C CA . GLN A 1 89 ? -0.809 -6.329 -10.047 1.00 88.00 89 GLN A CA 1
ATOM 682 C C . GLN A 1 89 ? -2.046 -6.962 -10.664 1.00 88.00 89 GLN A C 1
ATOM 684 O O . GLN A 1 89 ? -2.768 -7.705 -10.006 1.00 88.00 89 GLN A O 1
ATOM 689 N N . GLN A 1 90 ? -2.250 -6.677 -11.941 1.00 78.44 90 GLN A N 1
ATOM 690 C CA . GLN A 1 90 ? -3.257 -7.328 -12.756 1.00 78.44 90 GLN A CA 1
ATOM 691 C C . GLN A 1 90 ? -2.557 -8.361 -13.627 1.00 78.44 90 GLN A C 1
ATOM 693 O O . GLN A 1 90 ? -1.497 -8.087 -14.191 1.00 78.44 90 GLN A O 1
ATOM 698 N N . ASN A 1 91 ? -3.131 -9.555 -13.691 1.00 72.75 91 ASN A N 1
ATOM 699 C CA . ASN A 1 91 ? -2.701 -10.584 -14.617 1.00 72.75 91 ASN A CA 1
ATOM 700 C C . ASN A 1 91 ? -3.840 -10.818 -15.607 1.00 72.75 91 ASN A C 1
ATOM 702 O O . ASN A 1 91 ? -4.857 -11.411 -15.247 1.00 72.75 91 ASN A O 1
ATOM 706 N N . THR A 1 92 ? -3.685 -10.330 -16.834 1.00 69.44 92 THR A N 1
ATOM 707 C CA . THR A 1 92 ? -4.601 -10.658 -17.925 1.00 69.44 9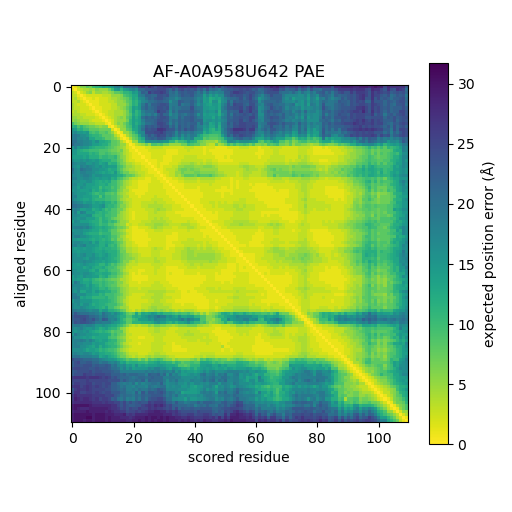2 THR A CA 1
ATOM 708 C C . THR A 1 92 ? -4.005 -11.840 -18.688 1.00 69.44 92 THR A C 1
ATOM 710 O O . THR A 1 92 ? -2.885 -11.750 -19.194 1.00 69.44 92 THR A O 1
ATOM 713 N N . PRO A 1 93 ? -4.701 -12.986 -18.773 1.00 72.38 93 PRO A N 1
ATOM 714 C CA . PRO A 1 93 ? -4.224 -14.098 -19.579 1.00 72.38 93 PRO A CA 1
ATOM 715 C C . PRO A 1 93 ? -4.059 -13.674 -21.044 1.00 72.38 93 PRO A C 1
ATOM 717 O O . PRO A 1 93 ? -5.022 -13.232 -21.667 1.00 72.38 93 PRO A O 1
ATOM 720 N N . ASN A 1 94 ? -2.864 -13.899 -21.597 1.00 72.56 94 ASN A N 1
ATOM 721 C CA . ASN A 1 94 ? -2.472 -13.548 -22.969 1.00 72.56 94 ASN A CA 1
ATOM 722 C C . ASN A 1 94 ? -2.334 -12.040 -23.261 1.00 72.56 94 ASN A C 1
ATOM 724 O O . ASN A 1 94 ? -2.428 -11.676 -24.427 1.00 72.56 94 ASN A O 1
ATOM 728 N N . ASP A 1 95 ? -2.089 -11.203 -22.245 1.00 72.12 95 ASP A N 1
ATOM 729 C CA . ASP A 1 95 ? -1.672 -9.802 -22.448 1.00 72.12 95 ASP A CA 1
ATOM 730 C C . ASP A 1 95 ? -0.224 -9.729 -22.961 1.00 72.12 95 ASP A C 1
ATOM 732 O O . ASP A 1 95 ? 0.664 -10.434 -22.461 1.00 72.12 95 ASP A O 1
ATOM 736 N N . ASP A 1 96 ? 0.035 -8.817 -23.892 1.00 74.12 96 ASP A N 1
ATOM 737 C CA . ASP A 1 96 ? 1.368 -8.299 -24.189 1.00 74.12 96 ASP A CA 1
ATOM 738 C C . ASP A 1 96 ? 1.538 -6.817 -23.783 1.00 74.12 96 ASP A C 1
ATOM 740 O O . ASP A 1 96 ? 0.708 -6.223 -23.100 1.00 74.12 96 ASP A O 1
ATOM 744 N N . SER A 1 97 ? 2.673 -6.201 -24.136 1.00 73.19 97 SER A N 1
ATOM 745 C CA . SER A 1 97 ? 2.976 -4.812 -23.751 1.00 73.19 97 SER A CA 1
ATOM 746 C C . SER A 1 97 ? 2.107 -3.742 -24.431 1.00 73.19 97 SER A C 1
ATOM 748 O O . SER A 1 97 ? 2.230 -2.565 -24.088 1.00 73.19 97 SER A O 1
ATOM 750 N N . TRP A 1 98 ? 1.312 -4.116 -25.433 1.00 77.62 98 TRP A N 1
ATOM 751 C CA . TRP A 1 98 ? 0.492 -3.230 -26.263 1.00 77.62 98 TRP A CA 1
ATOM 752 C C . TRP A 1 98 ? -1.005 -3.441 -26.065 1.00 77.62 98 TRP A C 1
ATOM 754 O O . TRP A 1 98 ? -1.800 -2.618 -26.529 1.00 77.62 98 TRP A O 1
ATOM 764 N N . ASP A 1 99 ? -1.383 -4.511 -25.379 1.00 72.62 99 ASP A N 1
ATOM 765 C CA . ASP A 1 99 ? -2.769 -4.804 -25.080 1.00 72.62 99 ASP A CA 1
ATOM 766 C C . ASP A 1 99 ? -3.336 -3.822 -24.041 1.00 72.62 99 ASP A C 1
ATOM 768 O O . ASP A 1 99 ? -2.692 -3.416 -23.068 1.00 72.62 99 ASP A O 1
ATOM 772 N N . TYR A 1 100 ? -4.573 -3.378 -24.283 1.00 66.69 100 TYR A N 1
ATOM 773 C CA . TYR A 1 100 ? -5.300 -2.491 -23.381 1.00 66.69 100 TYR A CA 1
ATOM 774 C C . TYR A 1 100 ? -6.344 -3.296 -22.619 1.00 66.69 100 TYR A C 1
ATOM 776 O O . TYR A 1 100 ? -7.426 -3.577 -23.144 1.00 66.69 100 TYR A O 1
ATOM 784 N N . THR A 1 101 ? -6.057 -3.619 -21.360 1.00 67.25 101 THR A N 1
ATOM 785 C CA . THR A 1 101 ? -7.063 -4.251 -20.509 1.00 67.25 101 THR A CA 1
ATOM 786 C C . THR A 1 101 ? -7.912 -3.194 -19.796 1.00 67.25 101 THR A C 1
ATOM 788 O O . THR A 1 101 ? -7.447 -2.475 -18.909 1.00 67.25 101 THR A O 1
ATOM 791 N N . TYR A 1 102 ? -9.188 -3.096 -20.180 1.00 64.12 102 TYR A N 1
ATOM 792 C CA . TYR A 1 102 ? -10.160 -2.219 -19.528 1.00 64.12 102 TYR A CA 1
ATOM 793 C C . TYR A 1 102 ? -10.684 -2.853 -18.235 1.00 64.12 102 TYR A C 1
ATOM 795 O O . TYR A 1 102 ? -11.468 -3.801 -18.268 1.00 64.12 102 TYR A O 1
ATOM 803 N N . TRP A 1 103 ? -10.284 -2.291 -17.094 1.00 64.88 103 TRP A N 1
ATOM 804 C CA . TRP A 1 103 ? -10.786 -2.671 -15.776 1.00 64.88 103 TRP A CA 1
ATOM 805 C C . TRP A 1 103 ? -11.579 -1.522 -15.164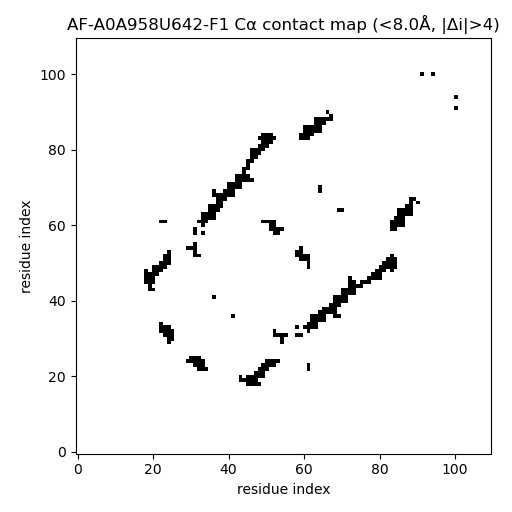 1.00 64.88 103 TRP A C 1
ATOM 807 O O . TRP A 1 103 ? -11.026 -0.604 -14.559 1.00 64.88 103 TRP A O 1
ATOM 817 N N . CYS A 1 104 ? -12.897 -1.592 -15.286 1.00 58.84 104 CYS A N 1
ATOM 818 C CA . CYS A 1 104 ? -13.800 -0.867 -14.409 1.00 58.84 104 CYS A CA 1
ATOM 819 C C . CYS A 1 104 ? -14.378 -1.853 -13.391 1.00 58.84 104 CYS A C 1
ATOM 821 O O . CYS A 1 104 ? -14.879 -2.915 -13.765 1.00 58.84 104 CYS A O 1
ATOM 823 N N . SER A 1 105 ? -14.362 -1.493 -12.105 1.00 49.91 105 SER A N 1
ATOM 824 C CA . SER A 1 105 ? -15.341 -2.071 -11.178 1.00 49.91 105 SER A CA 1
ATOM 825 C C . SER A 1 105 ? -16.724 -1.832 -11.792 1.00 49.91 105 SER A C 1
ATOM 827 O O . SER A 1 105 ? -16.945 -0.712 -12.273 1.00 49.91 105 SER A O 1
ATOM 829 N N . PRO A 1 106 ? -17.638 -2.818 -11.850 1.00 49.59 106 PRO A N 1
ATOM 830 C CA . PRO A 1 106 ? -19.005 -2.537 -12.248 1.00 49.59 106 PRO A CA 1
ATOM 831 C C . PRO A 1 106 ? -19.563 -1.489 -11.283 1.00 49.59 106 PRO A C 1
ATOM 833 O O . PRO A 1 106 ? -19.953 -1.786 -10.157 1.00 49.59 106 PRO A O 1
ATOM 836 N N . ILE A 1 107 ? -19.580 -0.234 -11.723 1.00 47.94 107 ILE A N 1
ATOM 837 C CA . ILE A 1 107 ? -20.380 0.809 -11.105 1.00 47.94 107 ILE A CA 1
ATOM 838 C C . ILE A 1 107 ? -21.813 0.488 -11.496 1.00 47.94 107 ILE A C 1
ATOM 840 O O . ILE A 1 107 ? -22.278 0.837 -12.579 1.00 47.94 107 ILE A O 1
ATOM 844 N N . GLY A 1 108 ? -22.481 -0.268 -10.626 1.00 42.00 108 GLY A N 1
ATOM 845 C CA . GLY A 1 108 ? -23.920 -0.429 -10.683 1.00 42.00 108 GLY A CA 1
ATOM 846 C C . GLY A 1 108 ? -24.553 0.956 -10.647 1.00 42.00 108 GLY A C 1
ATOM 847 O O . GLY A 1 108 ? -24.524 1.632 -9.622 1.00 42.00 108 GLY A O 1
ATOM 848 N N . ASN A 1 109 ? -25.089 1.388 -11.780 1.00 38.47 109 ASN A N 1
ATOM 849 C CA . ASN A 1 109 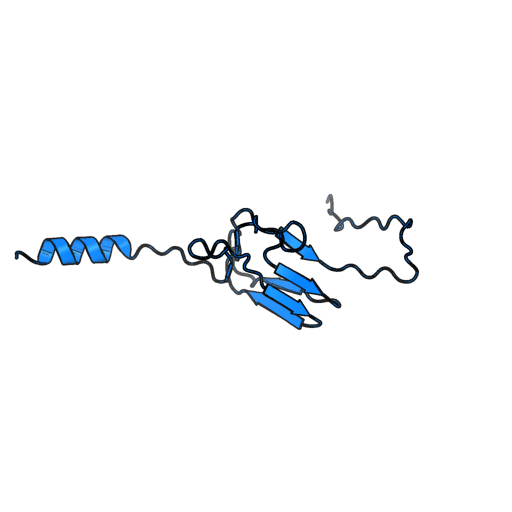? -26.212 2.306 -11.765 1.00 38.47 109 ASN A CA 1
ATOM 850 C C . ASN A 1 109 ? -27.451 1.437 -11.449 1.00 38.47 109 ASN A C 1
ATOM 852 O O . ASN A 1 109 ? -27.564 0.380 -12.078 1.00 38.47 109 ASN A O 1
ATOM 856 N N . PRO A 1 110 ? -28.296 1.789 -10.461 1.00 45.66 110 PRO A N 1
ATOM 857 C CA . PRO A 1 110 ? -29.500 1.029 -10.108 1.00 45.66 110 PRO A CA 1
ATOM 858 C C . PRO A 1 110 ? -30.451 0.784 -11.286 1.00 45.66 110 PRO A C 1
ATOM 860 O O . PRO A 1 110 ? -30.487 1.625 -12.215 1.00 45.66 110 PRO A O 1
#

Mean predicted aligned error: 10.03 Å

Sequence (110 aa):
MKNLLLLLITFAYANSLHAQLYVTPNATTSTDSYIYVNDQLLFVEQDVNLVQNTNDINTRASIYLRNDSQLIQGATASSNSGTGLLSVQQNTPNDDSWDYTYWCSPIGNP

pLDDT: mean 82.91, std 15.04, range [38.47, 97.62]